Protein AF-A0A2G6H3C9-F1 (afdb_monomer_lite)

Radius of gyration: 32.71 Å; chains: 1; bounding box: 66×45×114 Å

Secondary structure (DSSP, 8-state):
--PPPSSPPP----TTSTT--EEEEEEETTEEEEEE-SSS-----SSSS----GGG--TT-HHHHHHHHHHHHHHHH-HHHHHHHHHHHHHHHHHHT---TT--PPP-S-HHHHHHHHHHHHHHHHS-TTT-TTTT-----PPPHHHHHHHHHHHHHHHHHHT------------

pLDDT: mean 79.33, std 14.79, range [40.34, 95.38]

Sequence (175 aa):
MIENPANELPEVTLQGLFDKTVLAYKRSEHSTAYLPNNHEASILLKEEIFPLSESAIQEKHWQSALAMQGLWISQTLHPEISDKEWLNLLKYSFISKVMTPATSYLVVENEAQKAMLQKKQQQVLSGNKSLDLGEDTQRMSEPELILLATLAGVILWWRKIRYRPFKRGNLLKRQ

Foldseek 3Di:
DPDDDPDDDPDPPPPPPVVWDWDWDDLDPPDIDTHTPPPDDDDDDSDLQQDDDPVVAAAQDVVLVNSLVNNVNSCVSPVVCVQVCVLVSVVSCVRHVNDDPSDDDDDDDDPVVVVVVVVVVVVVSPDRPVPPPPPPPVVPPPPPPVNVVVVVVVVVVVVVVVPDPPPDDDDDDDD

Structure (mmCIF, N/CA/C/O backbone):
data_AF-A0A2G6H3C9-F1
#
_entry.id   AF-A0A2G6H3C9-F1
#
loop_
_atom_site.group_PDB
_atom_site.id
_atom_site.type_symbol
_atom_site.label_atom_id
_atom_site.label_alt_id
_atom_site.label_comp_id
_atom_site.label_asym_id
_atom_site.label_entity_id
_atom_site.label_seq_id
_atom_site.pdbx_PDB_ins_code
_atom_site.Cartn_x
_atom_site.Cartn_y
_atom_site.Cartn_z
_atom_site.occupancy
_atom_site.B_iso_or_equiv
_atom_site.auth_seq_id
_atom_site.auth_comp_id
_atom_site.auth_asym_id
_atom_site.auth_atom_id
_atom_site.pdbx_PDB_model_num
ATOM 1 N N . MET A 1 1 ? 16.608 -22.628 27.768 1.00 46.28 1 MET A N 1
ATOM 2 C CA . MET A 1 1 ? 17.527 -22.605 26.614 1.00 46.28 1 MET A CA 1
ATOM 3 C C . MET A 1 1 ? 16.800 -23.280 25.476 1.00 46.28 1 MET A C 1
ATOM 5 O O . MET A 1 1 ? 16.366 -24.405 25.661 1.00 46.28 1 MET A O 1
ATOM 9 N N . ILE A 1 2 ? 16.562 -22.568 24.379 1.00 59.25 2 ILE A N 1
ATOM 10 C CA . ILE A 1 2 ? 16.084 -23.188 23.142 1.00 59.25 2 ILE A CA 1
ATOM 11 C C . ILE A 1 2 ? 17.348 -23.747 22.495 1.00 59.25 2 ILE A C 1
ATOM 13 O O . ILE A 1 2 ? 18.243 -22.978 22.149 1.00 59.25 2 ILE A O 1
ATOM 17 N N . GLU A 1 3 ? 17.485 -25.068 22.478 1.00 69.62 3 GLU A N 1
ATOM 18 C CA . GLU A 1 3 ? 18.616 -25.721 21.827 1.00 69.62 3 GLU A CA 1
ATOM 19 C C . GLU A 1 3 ? 18.479 -25.564 20.312 1.00 69.62 3 GLU A C 1
ATOM 21 O O . GLU A 1 3 ? 17.384 -25.669 19.756 1.00 69.62 3 GLU A O 1
ATOM 26 N N . ASN A 1 4 ? 19.596 -25.249 19.659 1.00 71.50 4 ASN A N 1
ATOM 27 C CA . ASN A 1 4 ? 19.654 -25.116 18.211 1.00 71.50 4 ASN A CA 1
ATOM 28 C C . ASN A 1 4 ? 19.308 -26.484 17.588 1.00 71.50 4 ASN A C 1
ATOM 30 O O . ASN A 1 4 ? 19.864 -27.485 18.049 1.00 71.50 4 ASN A O 1
ATOM 34 N N . PRO A 1 5 ? 18.402 -26.575 16.596 1.00 79.06 5 PRO A N 1
ATOM 35 C CA . PRO A 1 5 ? 18.070 -27.849 15.968 1.00 79.06 5 PRO A CA 1
ATOM 36 C C . PRO A 1 5 ? 19.333 -28.561 15.462 1.00 79.06 5 PRO A C 1
ATOM 38 O O . PRO A 1 5 ? 20.127 -27.989 14.723 1.00 79.06 5 PRO A O 1
ATOM 41 N N . ALA A 1 6 ? 19.504 -29.819 15.877 1.00 78.38 6 ALA A N 1
ATOM 42 C CA . ALA A 1 6 ? 20.671 -30.647 15.552 1.00 78.38 6 ALA A CA 1
ATOM 43 C C . ALA A 1 6 ? 20.709 -31.115 14.087 1.00 78.38 6 ALA A C 1
ATOM 45 O O . ALA A 1 6 ? 21.731 -31.614 13.626 1.00 78.38 6 ALA A O 1
ATOM 46 N N . ASN A 1 7 ? 19.595 -30.964 13.369 1.00 80.94 7 ASN A N 1
ATOM 47 C CA . ASN A 1 7 ? 19.493 -31.321 11.965 1.00 80.94 7 ASN A CA 1
ATOM 48 C C . ASN A 1 7 ? 19.646 -30.062 11.120 1.00 80.94 7 ASN A C 1
ATOM 50 O O . ASN A 1 7 ? 18.862 -29.119 11.256 1.00 80.94 7 ASN A O 1
ATOM 54 N N . GLU A 1 8 ? 20.629 -30.078 10.227 1.00 76.44 8 GLU A N 1
ATOM 55 C CA . GLU A 1 8 ? 20.724 -29.091 9.161 1.00 76.44 8 GLU A CA 1
ATOM 56 C C . GLU A 1 8 ? 19.460 -29.171 8.298 1.00 76.44 8 GLU A C 1
ATOM 58 O O . GLU A 1 8 ? 18.959 -30.255 7.978 1.00 76.44 8 GLU A O 1
ATOM 63 N N . LEU A 1 9 ? 18.903 -28.007 7.962 1.00 77.50 9 LEU A N 1
ATOM 64 C CA . LEU A 1 9 ? 17.824 -27.941 6.986 1.00 77.50 9 LEU A CA 1
ATOM 65 C C . LEU A 1 9 ? 18.353 -28.476 5.648 1.00 77.50 9 LEU A C 1
ATOM 67 O O . LEU A 1 9 ? 19.517 -28.231 5.324 1.00 77.50 9 LEU A O 1
ATOM 71 N N . PRO A 1 10 ? 17.528 -29.191 4.865 1.00 76.19 10 PRO A N 1
ATOM 72 C CA . PRO A 1 10 ? 17.954 -29.678 3.563 1.00 76.19 10 PRO A CA 1
ATOM 73 C C . PRO A 1 10 ? 18.452 -28.508 2.714 1.00 76.19 10 PRO A C 1
ATOM 75 O O . PRO A 1 10 ? 17.776 -27.481 2.598 1.00 76.19 10 PRO A O 1
ATOM 78 N N . GLU A 1 11 ? 19.638 -28.671 2.132 1.00 70.62 11 GLU A N 1
ATOM 79 C CA . GLU A 1 11 ? 20.217 -27.696 1.219 1.00 70.62 11 GLU A CA 1
ATOM 80 C C . GLU A 1 11 ? 19.257 -27.513 0.038 1.00 70.62 11 GLU A C 1
ATOM 82 O O . GLU A 1 11 ? 19.006 -28.436 -0.744 1.00 70.62 11 GLU A O 1
ATOM 87 N N . VAL A 1 12 ? 18.654 -26.325 -0.057 1.00 70.25 12 VAL A N 1
ATOM 88 C CA . VAL A 1 12 ? 17.762 -25.984 -1.164 1.00 70.25 12 VAL A CA 1
ATOM 89 C C . VAL A 1 12 ? 18.619 -25.935 -2.419 1.00 70.25 12 VAL A C 1
ATOM 91 O O . VAL A 1 12 ? 19.360 -24.983 -2.655 1.00 70.25 12 VAL A O 1
ATOM 94 N N . THR A 1 13 ? 18.534 -26.982 -3.228 1.00 64.69 13 THR A N 1
ATOM 95 C CA . THR A 1 13 ? 19.247 -27.068 -4.496 1.00 64.69 13 THR A CA 1
ATOM 96 C C . THR A 1 13 ? 18.629 -26.038 -5.440 1.00 64.69 13 THR A C 1
ATOM 98 O O . THR A 1 13 ? 17.542 -26.239 -5.974 1.00 64.69 13 THR A O 1
ATOM 101 N N . LEU A 1 14 ? 19.315 -24.910 -5.648 1.00 64.69 14 LEU A N 1
ATOM 102 C CA . LEU A 1 14 ? 18.909 -23.825 -6.556 1.00 64.69 14 LEU A CA 1
ATOM 103 C C . LEU A 1 14 ? 19.061 -24.217 -8.045 1.00 64.69 14 LEU A C 1
ATOM 105 O O . LEU A 1 14 ? 19.446 -23.400 -8.882 1.00 64.69 14 LEU A O 1
ATOM 109 N N . GLN A 1 15 ? 18.807 -25.479 -8.394 1.00 61.00 15 GLN A N 1
ATOM 110 C CA . GLN A 1 15 ? 18.866 -25.958 -9.772 1.00 61.00 15 GLN A CA 1
ATOM 111 C C . GLN A 1 15 ? 17.669 -25.386 -10.553 1.00 61.00 15 GLN A C 1
ATOM 113 O O . GLN A 1 15 ? 16.519 -25.581 -10.166 1.00 61.00 15 GLN A O 1
ATOM 118 N N . GLY A 1 16 ? 17.937 -24.643 -11.635 1.00 61.75 16 GLY A N 1
ATOM 119 C CA . GLY A 1 16 ? 16.912 -24.114 -12.552 1.00 61.75 16 GLY A CA 1
ATOM 120 C C . GLY A 1 16 ? 16.439 -22.671 -12.311 1.00 61.75 16 GLY A C 1
ATOM 121 O O . GLY A 1 16 ? 15.520 -22.209 -12.986 1.00 61.75 16 GLY A O 1
ATOM 122 N N . LEU A 1 17 ? 17.047 -21.913 -11.388 1.00 60.78 17 LEU A N 1
ATOM 123 C CA . LEU A 1 17 ? 16.725 -20.481 -11.226 1.00 60.78 17 LEU A CA 1
ATOM 124 C C . LEU A 1 17 ? 17.231 -19.614 -12.390 1.00 60.78 17 LEU A C 1
ATOM 126 O O . LEU A 1 17 ? 16.606 -18.604 -12.711 1.00 60.78 17 LEU A O 1
ATOM 130 N N . PHE A 1 18 ? 18.322 -20.028 -13.038 1.00 67.12 18 PHE A N 1
ATOM 131 C CA . PHE A 1 18 ? 18.979 -19.280 -14.115 1.00 67.12 18 PHE A CA 1
ATOM 132 C C . PHE A 1 18 ? 18.454 -19.604 -15.524 1.00 67.12 18 PHE A C 1
ATOM 134 O O . PHE A 1 18 ? 18.780 -18.883 -16.461 1.00 67.12 18 PHE A O 1
ATOM 141 N N . ASP A 1 19 ? 17.598 -20.621 -15.674 1.00 70.38 19 ASP A N 1
ATOM 142 C CA . ASP A 1 19 ? 16.993 -20.992 -16.967 1.00 70.38 19 ASP A CA 1
ATOM 143 C C . ASP A 1 19 ? 15.748 -20.151 -17.309 1.00 70.38 19 ASP A C 1
ATOM 145 O O . ASP A 1 19 ? 15.120 -20.319 -18.357 1.00 70.38 19 ASP A O 1
ATOM 149 N N . LYS A 1 20 ? 15.355 -19.227 -16.423 1.00 77.19 20 LYS A N 1
ATOM 150 C CA . LYS A 1 20 ? 14.180 -18.376 -16.620 1.00 77.19 20 LYS A CA 1
ATOM 151 C C . LYS A 1 20 ? 14.518 -17.198 -17.528 1.00 77.19 20 LYS A C 1
ATOM 153 O O . LYS A 1 20 ? 15.284 -16.310 -17.163 1.00 77.19 20 LYS A O 1
ATOM 158 N N . THR A 1 21 ? 13.891 -17.158 -18.701 1.00 87.38 21 THR A N 1
ATOM 159 C CA . THR A 1 21 ? 14.008 -16.014 -19.616 1.00 87.38 21 THR A CA 1
ATOM 160 C C . THR A 1 21 ? 13.318 -14.769 -19.049 1.00 87.38 21 THR A C 1
ATOM 162 O O . THR A 1 21 ? 12.285 -14.864 -18.381 1.00 87.38 21 THR A O 1
ATOM 165 N N . VAL A 1 22 ? 13.874 -13.595 -19.344 1.00 90.88 22 VAL A N 1
ATOM 166 C CA . VAL A 1 22 ? 13.328 -12.290 -18.948 1.00 90.88 22 VAL A CA 1
ATOM 167 C C . VAL A 1 22 ? 13.130 -11.401 -20.170 1.00 90.88 22 VAL A C 1
ATOM 169 O O . VAL A 1 22 ? 13.844 -11.520 -21.164 1.00 90.88 22 VAL A O 1
ATOM 172 N N . LEU A 1 23 ? 12.163 -10.495 -20.086 1.00 90.94 23 LEU A N 1
ATOM 173 C CA . LEU A 1 23 ? 11.892 -9.470 -21.086 1.00 90.94 23 LEU A CA 1
ATOM 174 C C . LEU A 1 23 ? 12.487 -8.139 -20.623 1.00 90.94 23 LEU A C 1
ATOM 176 O O . LEU A 1 23 ? 12.227 -7.700 -19.503 1.00 90.94 23 LEU A O 1
ATOM 180 N N . ALA A 1 24 ? 13.266 -7.490 -21.486 1.00 91.25 24 ALA A N 1
ATOM 181 C CA . ALA A 1 24 ? 13.864 -6.188 -21.211 1.00 91.25 24 ALA A CA 1
ATOM 182 C C . ALA A 1 24 ? 12.952 -5.051 -21.701 1.00 91.25 24 ALA A C 1
ATOM 184 O O . ALA A 1 24 ? 12.567 -5.013 -22.869 1.00 91.25 24 ALA A O 1
ATOM 185 N N . TYR A 1 25 ? 12.652 -4.099 -20.820 1.00 89.19 25 TYR A N 1
ATOM 186 C CA . TYR A 1 25 ? 11.840 -2.915 -21.095 1.00 89.19 25 TYR A CA 1
ATOM 187 C C . TYR A 1 25 ? 12.650 -1.646 -20.826 1.00 89.19 25 TYR A C 1
ATOM 189 O O . TYR A 1 25 ? 13.153 -1.442 -19.721 1.00 89.19 25 TYR A O 1
ATOM 197 N N . LYS A 1 26 ? 12.764 -0.761 -21.823 1.00 87.62 26 LYS A N 1
ATOM 198 C CA . LYS A 1 26 ? 13.420 0.545 -21.659 1.00 87.62 26 LYS A CA 1
ATOM 199 C C . LYS A 1 26 ? 12.498 1.468 -20.852 1.00 87.62 26 LYS A C 1
ATOM 201 O O . LYS A 1 26 ? 11.416 1.813 -21.318 1.00 87.62 26 LYS A O 1
ATOM 206 N N . ARG A 1 27 ? 12.916 1.847 -19.641 1.00 79.25 27 ARG A N 1
ATOM 207 C CA . ARG A 1 27 ? 12.175 2.752 -18.743 1.00 79.25 27 ARG A CA 1
ATOM 208 C C . ARG A 1 27 ? 12.521 4.217 -19.023 1.00 79.25 27 ARG A C 1
ATOM 210 O O . ARG A 1 27 ? 11.632 5.058 -19.051 1.00 79.25 27 ARG A O 1
ATOM 217 N N . SER A 1 28 ? 13.795 4.516 -19.277 1.00 76.12 28 SER A N 1
ATOM 218 C CA . SER A 1 28 ? 14.284 5.841 -19.692 1.00 76.12 28 SER A CA 1
ATOM 219 C C . SER A 1 28 ? 15.513 5.704 -20.596 1.00 76.12 28 SER A C 1
ATOM 221 O O . SER A 1 28 ? 15.948 4.586 -20.873 1.00 76.12 28 SER A O 1
ATOM 223 N N . GLU A 1 29 ? 16.104 6.813 -21.054 1.00 71.19 29 GLU A N 1
ATOM 224 C CA . GLU A 1 29 ? 17.312 6.787 -21.901 1.00 71.19 29 GLU A CA 1
ATOM 225 C C . GLU A 1 29 ? 18.471 5.959 -21.317 1.00 71.19 29 GLU A C 1
ATOM 227 O O . GLU A 1 29 ? 19.251 5.387 -22.077 1.00 71.19 29 GLU A O 1
ATOM 232 N N . HIS A 1 30 ? 18.535 5.809 -19.989 1.00 74.75 30 HIS A N 1
ATOM 233 C CA . HIS A 1 30 ? 19.619 5.101 -19.297 1.00 74.75 30 HIS A CA 1
ATOM 234 C C . HIS A 1 30 ? 19.159 3.994 -18.337 1.00 74.75 30 HIS A C 1
ATOM 236 O O . HIS A 1 30 ? 19.986 3.460 -17.604 1.00 74.75 30 HIS A O 1
ATOM 242 N N . SER A 1 31 ? 17.868 3.638 -18.305 1.00 83.31 31 SER A N 1
ATOM 243 C CA . SER A 1 31 ? 17.382 2.572 -17.416 1.00 83.31 31 SER A CA 1
ATOM 244 C C . SER A 1 31 ? 16.580 1.513 -18.166 1.00 83.31 31 SER A C 1
ATOM 246 O O . SER A 1 31 ? 15.634 1.821 -18.893 1.00 83.31 31 SER A O 1
ATOM 248 N N . THR A 1 32 ? 16.963 0.253 -17.957 1.00 88.94 32 THR A N 1
ATOM 249 C CA . THR A 1 32 ? 16.287 -0.938 -18.479 1.00 88.94 32 THR A CA 1
ATOM 250 C C . THR A 1 32 ? 15.768 -1.745 -17.299 1.00 88.94 32 THR A C 1
ATOM 252 O O . THR A 1 32 ? 16.529 -2.075 -16.391 1.00 88.94 32 THR A O 1
ATOM 255 N N . ALA A 1 33 ? 14.479 -2.058 -17.310 1.00 89.00 33 ALA A N 1
ATOM 256 C CA . ALA A 1 33 ? 13.850 -2.957 -16.356 1.00 89.00 33 ALA A CA 1
ATOM 257 C C . ALA A 1 33 ? 13.699 -4.350 -16.972 1.00 89.00 33 ALA A C 1
ATOM 259 O O . ALA A 1 33 ? 13.477 -4.479 -18.175 1.00 89.00 33 ALA A O 1
ATOM 260 N N . TYR A 1 34 ? 13.786 -5.387 -16.145 1.00 90.19 34 TYR A N 1
ATOM 261 C CA . TYR A 1 34 ? 13.619 -6.773 -16.572 1.00 90.19 34 TYR A CA 1
ATOM 262 C C . TYR A 1 34 ? 12.371 -7.354 -15.921 1.00 90.19 34 TYR A C 1
ATOM 264 O O . TYR A 1 34 ? 12.221 -7.281 -14.703 1.00 90.19 34 TYR A O 1
ATOM 272 N N . LEU A 1 35 ? 11.482 -7.920 -16.732 1.00 90.50 35 LEU A N 1
ATOM 273 C CA . LEU A 1 35 ? 10.265 -8.580 -16.271 1.00 90.50 35 LEU A CA 1
ATOM 274 C C . LEU A 1 35 ? 10.344 -10.086 -16.550 1.00 90.50 35 LEU A C 1
ATOM 276 O O . LEU A 1 35 ? 10.912 -10.480 -17.573 1.00 90.50 35 LEU A O 1
ATOM 280 N N . PRO A 1 36 ? 9.780 -10.940 -15.682 1.00 90.50 36 PRO A N 1
ATOM 281 C CA . PRO A 1 36 ? 9.690 -12.371 -15.948 1.00 90.50 36 PRO A CA 1
ATOM 282 C C . PRO A 1 36 ? 8.950 -12.650 -17.262 1.00 90.50 36 PRO A C 1
ATOM 284 O O . PRO A 1 36 ? 7.883 -12.093 -17.512 1.00 90.50 36 PRO A O 1
ATOM 287 N N . ASN A 1 37 ? 9.494 -13.534 -18.100 1.00 91.00 37 ASN A N 1
ATOM 288 C CA . ASN A 1 37 ? 8.799 -14.018 -19.292 1.00 91.00 37 ASN A CA 1
ATOM 289 C C . ASN A 1 37 ? 7.974 -15.271 -18.951 1.00 91.00 37 ASN A C 1
ATOM 291 O O . ASN A 1 37 ? 8.310 -16.380 -19.360 1.00 91.00 37 ASN A O 1
ATOM 295 N N . ASN A 1 38 ? 6.944 -15.111 -18.121 1.00 90.44 38 ASN A N 1
ATOM 296 C CA . ASN A 1 38 ? 6.132 -16.217 -17.598 1.00 90.44 38 ASN A CA 1
ATOM 297 C C . ASN A 1 38 ? 4.651 -16.149 -18.016 1.00 90.44 38 ASN A C 1
ATOM 299 O O . ASN A 1 38 ? 3.835 -16.872 -17.457 1.00 90.44 38 ASN A O 1
ATOM 303 N N . HIS A 1 39 ? 4.302 -15.298 -18.989 1.00 87.19 39 HIS A N 1
ATOM 304 C CA . HIS A 1 39 ? 2.922 -15.027 -19.427 1.00 87.19 39 HIS A CA 1
ATOM 305 C C . HIS A 1 39 ? 1.984 -14.463 -18.343 1.00 87.19 39 HIS A C 1
ATOM 307 O O . HIS A 1 39 ? 0.774 -14.391 -18.560 1.00 87.19 39 HIS A O 1
ATOM 313 N N . GLU A 1 40 ? 2.518 -14.011 -17.207 1.00 91.25 40 GLU A N 1
ATOM 314 C CA . GLU A 1 40 ? 1.744 -13.352 -16.156 1.00 91.25 40 GLU A CA 1
ATOM 315 C C . GLU A 1 40 ? 1.846 -11.826 -16.266 1.00 91.25 40 GLU A C 1
ATOM 317 O O . GLU A 1 40 ? 2.823 -11.264 -16.770 1.00 91.25 40 GLU A O 1
ATOM 322 N N . ALA A 1 41 ? 0.818 -11.130 -15.778 1.00 89.00 41 ALA A N 1
ATOM 323 C CA . ALA A 1 41 ? 0.828 -9.675 -15.733 1.00 89.00 41 ALA A CA 1
ATOM 324 C C . ALA A 1 41 ? 1.869 -9.177 -14.719 1.00 89.00 41 ALA A C 1
ATOM 326 O O . ALA A 1 41 ? 1.898 -9.611 -13.571 1.00 89.00 41 ALA A O 1
ATOM 327 N N . SER A 1 42 ? 2.691 -8.219 -15.141 1.00 89.62 42 SER A N 1
ATOM 328 C CA . SER A 1 42 ? 3.684 -7.553 -14.297 1.00 89.62 42 SER A CA 1
ATOM 329 C C . SER A 1 42 ? 3.461 -6.045 -14.320 1.00 89.62 42 SER A C 1
ATOM 331 O O . SER A 1 42 ? 3.081 -5.481 -15.347 1.00 89.62 42 SER A O 1
ATOM 333 N N . ILE A 1 43 ? 3.707 -5.384 -13.190 1.00 89.19 43 ILE A N 1
ATOM 334 C CA . ILE A 1 43 ? 3.557 -3.933 -13.049 1.00 89.19 43 ILE A CA 1
ATOM 335 C C . ILE A 1 43 ? 4.946 -3.314 -12.937 1.00 89.19 43 ILE A C 1
ATOM 337 O O . ILE A 1 43 ? 5.746 -3.722 -12.098 1.00 89.19 43 ILE A O 1
ATOM 341 N N . LEU A 1 44 ? 5.210 -2.310 -13.771 1.00 89.38 44 LEU A N 1
ATOM 342 C CA . LEU A 1 44 ? 6.445 -1.536 -13.749 1.00 89.38 44 LEU A CA 1
ATOM 343 C C . LEU A 1 44 ? 6.127 -0.065 -13.489 1.00 89.38 44 LEU A C 1
ATOM 345 O O . LEU A 1 44 ? 5.275 0.524 -14.158 1.00 89.38 44 LEU A O 1
ATOM 349 N N . LEU A 1 45 ? 6.841 0.537 -12.541 1.00 89.50 45 LEU A N 1
ATOM 350 C CA . LEU A 1 45 ? 6.765 1.972 -12.307 1.00 89.50 45 LEU A CA 1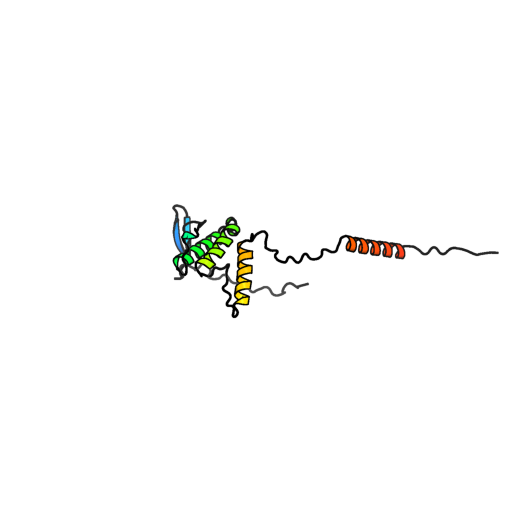
ATOM 351 C C . LEU A 1 45 ? 7.547 2.739 -13.375 1.00 89.50 45 LEU A C 1
ATOM 353 O O . LEU A 1 45 ? 8.681 2.389 -13.710 1.00 89.50 45 LEU A O 1
ATOM 357 N N . LYS A 1 46 ? 6.943 3.815 -13.886 1.00 86.94 46 LYS A N 1
ATOM 358 C CA . LYS A 1 46 ? 7.615 4.743 -14.809 1.00 86.94 46 LYS A CA 1
ATOM 359 C C . LYS A 1 46 ? 8.687 5.567 -14.097 1.00 86.94 46 LYS A C 1
ATOM 361 O O . LYS A 1 46 ? 9.750 5.804 -14.660 1.00 86.94 46 LYS A O 1
ATOM 366 N N . GLU A 1 47 ? 8.406 5.951 -12.858 1.00 87.44 47 GLU A N 1
ATOM 367 C CA . GLU A 1 47 ? 9.269 6.740 -11.981 1.00 87.44 47 GLU A CA 1
ATOM 368 C C . GLU A 1 47 ? 9.472 5.982 -10.669 1.00 87.44 47 GLU A C 1
ATOM 370 O O . GLU A 1 47 ? 8.590 5.249 -10.232 1.00 87.44 47 GLU A O 1
ATOM 375 N N . GLU A 1 48 ? 10.638 6.129 -10.048 1.00 86.75 48 GLU A N 1
ATOM 376 C CA . GLU A 1 48 ? 10.966 5.417 -8.805 1.00 86.75 48 GLU A CA 1
ATOM 377 C C . GLU A 1 48 ? 10.126 5.915 -7.621 1.00 86.75 48 GLU A C 1
ATOM 379 O O . GLU A 1 48 ? 9.567 5.127 -6.852 1.00 86.75 48 GLU A O 1
ATOM 384 N N . ILE A 1 49 ? 9.956 7.235 -7.547 1.00 89.25 49 ILE A N 1
ATOM 385 C CA . ILE A 1 49 ? 9.050 7.902 -6.618 1.00 89.25 49 ILE A CA 1
ATOM 386 C C . ILE A 1 49 ? 7.752 8.190 -7.369 1.00 89.25 49 ILE A C 1
ATOM 388 O O . ILE A 1 49 ? 7.751 8.973 -8.313 1.00 89.25 49 ILE A O 1
ATOM 392 N N . PHE A 1 50 ? 6.653 7.559 -6.956 1.00 90.94 50 PHE A N 1
ATOM 393 C CA . PHE A 1 50 ? 5.342 7.728 -7.582 1.00 90.94 50 PHE A CA 1
ATOM 394 C C . PHE A 1 50 ? 4.427 8.592 -6.700 1.00 90.94 50 PHE A C 1
ATOM 396 O O . PHE A 1 50 ? 3.792 8.066 -5.780 1.00 90.94 50 PHE A O 1
ATOM 403 N N . PRO A 1 51 ? 4.343 9.914 -6.942 1.00 88.00 51 PRO A N 1
ATOM 404 C CA . PRO A 1 51 ? 3.439 10.776 -6.196 1.00 88.00 51 PRO A CA 1
ATOM 405 C C . PRO A 1 51 ? 1.991 10.540 -6.635 1.00 88.00 51 PRO A C 1
ATOM 407 O O . PRO A 1 51 ? 1.678 10.529 -7.826 1.00 88.00 51 PRO A O 1
ATOM 410 N N . LEU A 1 52 ? 1.085 10.404 -5.667 1.00 91.25 52 LEU A N 1
ATOM 411 C CA . LEU A 1 52 ? -0.337 10.194 -5.926 1.00 91.25 52 LEU A CA 1
ATOM 412 C C . LEU A 1 52 ? -1.178 11.201 -5.146 1.00 91.25 52 LEU A C 1
ATOM 414 O O . LEU A 1 52 ? -1.134 11.237 -3.916 1.00 91.25 52 LEU A O 1
ATOM 418 N N . SER A 1 53 ? -1.958 12.011 -5.864 1.00 91.69 53 SER A N 1
ATOM 419 C CA . SER A 1 53 ? -2.888 12.964 -5.260 1.00 91.69 53 SER A CA 1
ATOM 420 C C . SER A 1 53 ? -4.220 12.306 -4.911 1.00 91.69 53 SER A C 1
ATOM 422 O O . SER A 1 53 ? -4.721 11.450 -5.639 1.00 91.69 53 SER A O 1
ATOM 424 N N . GLU A 1 54 ? -4.846 12.773 -3.833 1.00 91.06 54 GLU A N 1
ATOM 425 C CA . GLU A 1 54 ? -6.165 12.298 -3.396 1.00 91.06 54 GLU A CA 1
ATOM 426 C C . GLU A 1 54 ? -7.240 12.479 -4.478 1.00 91.06 54 GLU A C 1
ATOM 428 O O . GLU A 1 54 ? -8.081 11.608 -4.674 1.00 91.06 54 GLU A O 1
ATOM 433 N N . SER A 1 55 ? -7.158 13.562 -5.260 1.00 91.38 55 SER A N 1
ATOM 434 C CA . SER A 1 55 ? -8.074 13.853 -6.372 1.00 91.38 55 SER A CA 1
ATOM 435 C C . SER A 1 55 ? -8.062 12.811 -7.497 1.00 91.38 55 SER A C 1
ATOM 437 O O . SER A 1 55 ? -9.009 12.752 -8.279 1.00 91.38 55 SER A O 1
ATOM 439 N N . ALA A 1 56 ? -7.004 12.001 -7.600 1.00 92.00 56 ALA A N 1
ATOM 440 C CA . ALA A 1 56 ? -6.899 10.927 -8.586 1.00 92.00 56 ALA A CA 1
ATOM 441 C C . ALA A 1 56 ? -7.581 9.626 -8.119 1.00 92.00 56 ALA A C 1
ATOM 443 O O . ALA A 1 56 ? -7.709 8.673 -8.895 1.00 92.00 56 ALA A O 1
ATOM 444 N N . ILE A 1 57 ? -8.014 9.565 -6.857 1.00 95.38 57 ILE A N 1
ATOM 445 C CA . ILE A 1 57 ? -8.665 8.398 -6.273 1.00 95.38 57 ILE A CA 1
ATOM 446 C C . ILE A 1 57 ? -10.175 8.518 -6.438 1.00 95.38 57 ILE A C 1
ATOM 448 O O . ILE A 1 57 ? -10.804 9.475 -5.996 1.00 95.38 57 ILE A O 1
ATOM 452 N N . GLN A 1 58 ? -10.761 7.504 -7.060 1.00 94.88 58 GLN A N 1
ATOM 453 C CA . GLN A 1 58 ? -12.193 7.374 -7.263 1.00 94.88 58 GLN A CA 1
ATOM 454 C C . GLN A 1 58 ? -12.689 6.107 -6.572 1.00 94.88 58 GLN A C 1
ATOM 456 O O . GLN A 1 58 ? -11.997 5.085 -6.514 1.00 94.88 58 GLN A O 1
ATOM 461 N N . GLU A 1 59 ? -13.906 6.175 -6.039 1.00 94.56 59 GLU A N 1
ATOM 462 C CA . GLU A 1 59 ? -14.548 5.028 -5.407 1.00 94.56 59 GLU A CA 1
ATOM 463 C C . GLU A 1 59 ? -14.767 3.899 -6.434 1.00 94.56 59 GLU A C 1
ATOM 465 O O . GLU A 1 59 ? -15.317 4.134 -7.509 1.00 94.56 59 GLU A O 1
ATOM 470 N N . LYS A 1 60 ? -14.377 2.661 -6.085 1.00 92.06 60 LYS A N 1
ATOM 471 C CA . LYS A 1 60 ? -14.599 1.433 -6.877 1.00 92.06 60 LYS A CA 1
ATOM 472 C C . LYS A 1 60 ? -14.071 1.506 -8.316 1.00 92.06 60 LYS A C 1
ATOM 474 O O . LYS A 1 60 ? -14.641 0.902 -9.224 1.00 92.06 60 LYS A O 1
ATOM 479 N N . HIS A 1 61 ? -12.972 2.224 -8.523 1.00 94.19 61 HIS A N 1
ATOM 480 C CA . HIS A 1 61 ? -12.391 2.432 -9.844 1.00 94.19 61 HIS A CA 1
ATOM 481 C C . HIS A 1 61 ? -11.058 1.688 -9.998 1.00 94.19 61 HIS A C 1
ATOM 483 O O . HIS A 1 61 ? -10.172 1.785 -9.144 1.00 94.19 61 HIS A O 1
ATOM 489 N N . TRP A 1 62 ? -10.889 0.940 -11.094 1.00 92.44 62 TRP A N 1
ATOM 490 C CA . TRP A 1 62 ? -9.731 0.050 -11.259 1.00 92.44 62 TRP A CA 1
ATOM 491 C C . TRP A 1 62 ? -8.411 0.826 -11.364 1.00 92.44 62 TRP A C 1
ATOM 493 O O . TRP A 1 62 ? -7.402 0.413 -10.799 1.00 92.44 62 TRP A O 1
ATOM 503 N N . GLN A 1 63 ? -8.418 1.988 -12.023 1.00 94.25 63 GLN A N 1
ATOM 504 C CA . GLN A 1 63 ? -7.237 2.841 -12.147 1.00 94.25 63 GLN A CA 1
ATOM 505 C C . GLN A 1 63 ? -6.780 3.353 -10.779 1.00 94.25 63 GLN A C 1
ATOM 507 O O . GLN A 1 63 ? -5.584 3.522 -10.569 1.00 94.25 63 GLN A O 1
ATOM 512 N N . SER A 1 64 ? -7.706 3.561 -9.838 1.00 94.75 64 SER A N 1
ATOM 513 C CA . SER A 1 64 ? -7.356 3.946 -8.470 1.00 94.75 64 SER A CA 1
ATOM 514 C C . SER A 1 64 ? -6.670 2.796 -7.736 1.00 94.75 64 SER A C 1
ATOM 516 O O . SER A 1 64 ? -5.659 3.028 -7.081 1.00 94.75 64 SER A O 1
ATOM 518 N N . ALA A 1 65 ? -7.130 1.554 -7.928 1.00 93.62 65 ALA A N 1
ATOM 519 C CA . ALA A 1 65 ? -6.439 0.371 -7.414 1.00 93.62 65 ALA A CA 1
ATOM 520 C C . ALA A 1 65 ? -5.025 0.230 -8.004 1.00 93.62 65 ALA A C 1
ATOM 522 O O . ALA A 1 65 ? -4.069 0.013 -7.261 1.00 93.62 65 ALA A O 1
ATOM 523 N N . LEU A 1 66 ? -4.868 0.416 -9.321 1.00 93.62 66 LEU A N 1
ATOM 524 C CA . LEU A 1 66 ? -3.558 0.365 -9.976 1.00 93.62 66 LEU A CA 1
ATOM 525 C C . LEU A 1 66 ? -2.625 1.477 -9.471 1.00 93.62 66 LEU A C 1
ATOM 527 O O . LEU A 1 66 ? -1.456 1.218 -9.193 1.00 93.62 66 LEU A O 1
ATOM 531 N N . ALA A 1 67 ? -3.130 2.703 -9.329 1.00 94.38 67 ALA A N 1
ATOM 532 C CA . ALA A 1 67 ? -2.349 3.824 -8.817 1.00 94.38 67 ALA A CA 1
ATOM 533 C C . ALA A 1 67 ? -1.911 3.590 -7.363 1.00 94.38 67 ALA A C 1
ATOM 535 O O . ALA A 1 67 ? -0.754 3.822 -7.023 1.00 94.38 67 ALA A O 1
ATOM 536 N N . MET A 1 68 ? -2.800 3.062 -6.516 1.00 94.25 68 MET A N 1
ATOM 537 C CA . MET A 1 68 ? -2.470 2.688 -5.139 1.00 94.25 68 MET A CA 1
ATOM 538 C C . MET A 1 68 ? -1.446 1.549 -5.072 1.00 94.25 68 MET A C 1
ATOM 540 O O . MET A 1 68 ? -0.548 1.592 -4.233 1.00 94.25 68 MET A O 1
ATOM 544 N N . GLN A 1 69 ? -1.526 0.566 -5.974 1.00 93.56 69 GLN A N 1
ATOM 545 C CA . GLN A 1 69 ? -0.502 -0.471 -6.101 1.00 93.56 69 GLN A CA 1
ATOM 546 C C . GLN A 1 69 ? 0.848 0.139 -6.490 1.00 93.56 69 GLN A C 1
ATOM 548 O O . GLN A 1 69 ? 1.873 -0.223 -5.919 1.00 93.56 69 GLN A O 1
ATOM 553 N N . GLY A 1 70 ? 0.856 1.098 -7.419 1.00 93.31 70 GLY A N 1
ATOM 554 C CA . GLY A 1 70 ? 2.069 1.818 -7.796 1.00 93.31 70 GLY A CA 1
ATOM 555 C C . GLY A 1 70 ? 2.681 2.598 -6.628 1.00 93.31 70 GLY A C 1
ATOM 556 O O . GLY A 1 70 ? 3.886 2.520 -6.395 1.00 93.31 70 GLY A O 1
ATOM 557 N N . LEU A 1 71 ? 1.839 3.268 -5.838 1.00 93.12 71 LEU A N 1
ATOM 558 C CA . LEU A 1 71 ? 2.254 3.960 -4.619 1.00 93.12 71 LEU A CA 1
ATOM 559 C C . LEU A 1 71 ? 2.884 2.989 -3.602 1.00 93.12 71 LEU A C 1
ATOM 561 O O . LEU A 1 71 ? 3.933 3.292 -3.039 1.00 93.12 71 LEU A O 1
ATOM 565 N N . TRP A 1 72 ? 2.296 1.806 -3.402 1.00 93.62 72 TRP A N 1
ATOM 566 C CA . TRP A 1 72 ? 2.859 0.773 -2.522 1.00 93.62 72 TRP A CA 1
ATOM 567 C C . TRP A 1 72 ? 4.213 0.237 -3.018 1.00 93.62 72 TRP A C 1
ATOM 569 O O . TRP A 1 72 ? 5.146 0.103 -2.223 1.00 93.62 72 TRP A O 1
ATOM 579 N N . ILE A 1 73 ? 4.355 -0.027 -4.325 1.00 92.75 73 ILE A N 1
ATOM 580 C CA . ILE A 1 73 ? 5.640 -0.445 -4.913 1.00 92.75 73 ILE A CA 1
ATOM 581 C C . ILE A 1 73 ? 6.695 0.642 -4.669 1.00 92.75 73 ILE A C 1
ATOM 583 O O . ILE A 1 73 ? 7.800 0.332 -4.235 1.00 92.75 73 ILE A O 1
ATOM 587 N N . SER A 1 74 ? 6.345 1.914 -4.879 1.00 93.00 74 SER A N 1
ATOM 588 C CA . SER A 1 74 ? 7.262 3.038 -4.669 1.00 93.00 74 SER A CA 1
ATOM 589 C C . SER A 1 74 ? 7.742 3.126 -3.215 1.00 93.00 74 SER A C 1
ATOM 591 O O . SER A 1 74 ? 8.941 3.223 -2.981 1.00 93.00 74 SER A O 1
ATOM 593 N N . GLN A 1 75 ? 6.847 2.967 -2.232 1.00 92.00 75 GLN A N 1
ATOM 594 C CA . GLN A 1 75 ? 7.209 2.926 -0.804 1.00 92.00 75 GLN A CA 1
ATOM 595 C C . GLN A 1 75 ? 8.077 1.718 -0.426 1.00 92.00 75 GLN A C 1
ATOM 597 O O . GLN A 1 75 ? 8.849 1.784 0.527 1.00 92.00 75 GLN A O 1
ATOM 602 N N . THR A 1 76 ? 7.931 0.602 -1.143 1.00 91.00 76 THR A N 1
ATOM 603 C CA . THR A 1 76 ? 8.733 -0.608 -0.917 1.00 91.00 76 THR A CA 1
ATOM 604 C C . THR A 1 76 ? 10.154 -0.434 -1.458 1.00 91.00 76 THR A C 1
ATOM 606 O O . THR A 1 76 ? 11.105 -0.916 -0.847 1.00 91.00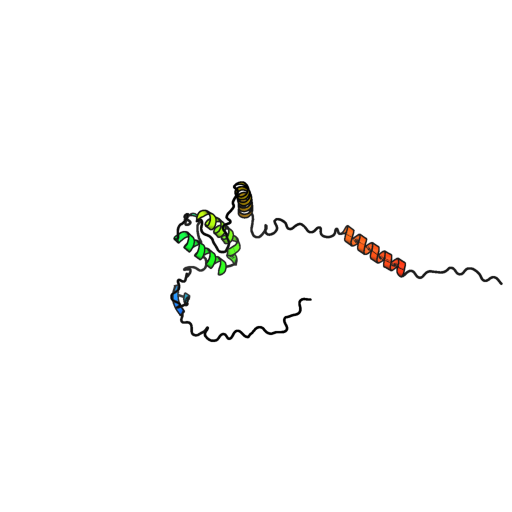 76 THR A O 1
ATOM 609 N N . LEU A 1 77 ? 10.304 0.273 -2.584 1.00 90.62 77 LEU A N 1
ATOM 610 C CA . LEU A 1 77 ? 11.604 0.614 -3.169 1.00 90.62 77 LEU A CA 1
ATOM 611 C C . LEU A 1 77 ? 12.296 1.770 -2.431 1.00 90.62 77 LEU A C 1
ATOM 613 O O . LEU A 1 77 ? 13.520 1.773 -2.345 1.00 90.62 77 LEU A O 1
ATOM 617 N N . HIS A 1 78 ? 11.515 2.698 -1.869 1.00 92.31 78 HIS A N 1
ATOM 618 C CA . HIS A 1 78 ? 11.980 3.883 -1.143 1.00 92.31 78 HIS A CA 1
ATOM 619 C C . HIS A 1 78 ? 11.386 3.952 0.273 1.00 92.31 78 HIS A C 1
ATOM 621 O O . HIS A 1 78 ? 10.441 4.712 0.526 1.00 92.31 78 HIS A O 1
ATOM 627 N N . PRO A 1 79 ? 11.909 3.167 1.233 1.00 89.75 79 PRO A N 1
ATOM 628 C CA . PRO A 1 79 ? 11.420 3.170 2.610 1.00 89.75 79 PRO A CA 1
ATOM 629 C C . PRO A 1 79 ? 11.492 4.545 3.289 1.00 89.75 79 PRO A C 1
ATOM 631 O O . PRO A 1 79 ? 10.689 4.831 4.173 1.00 89.75 79 PRO A O 1
ATOM 634 N N . GLU A 1 80 ? 12.400 5.423 2.855 1.00 90.88 80 GLU A N 1
ATOM 635 C CA . GLU A 1 80 ? 12.587 6.779 3.378 1.00 90.88 80 GLU A CA 1
ATOM 636 C C . GLU A 1 80 ? 11.352 7.685 3.234 1.00 90.88 80 GLU A C 1
ATOM 638 O O . GLU A 1 80 ? 11.184 8.618 4.017 1.00 90.88 80 GLU A O 1
ATOM 643 N N . ILE A 1 81 ? 10.462 7.405 2.272 1.00 88.38 81 ILE A N 1
ATOM 644 C CA . ILE A 1 81 ? 9.186 8.124 2.098 1.00 88.38 81 ILE A CA 1
ATOM 645 C C . ILE A 1 81 ? 7.985 7.359 2.672 1.00 88.38 81 ILE A C 1
ATOM 647 O O . ILE A 1 81 ? 6.878 7.901 2.737 1.00 88.38 81 ILE A O 1
ATOM 651 N N . SER A 1 82 ? 8.186 6.109 3.098 1.00 85.38 82 SER A N 1
ATOM 652 C CA . SER A 1 82 ? 7.115 5.180 3.472 1.00 85.38 82 SER A CA 1
ATOM 653 C C . SER A 1 82 ? 6.283 5.688 4.644 1.00 85.38 82 SER A C 1
ATOM 655 O O . SER A 1 82 ? 5.059 5.620 4.601 1.00 85.38 82 SER A O 1
ATOM 657 N N . ASP A 1 83 ? 6.899 6.283 5.666 1.00 81.75 83 ASP A N 1
ATOM 658 C CA . ASP A 1 83 ? 6.151 6.748 6.840 1.00 81.75 83 ASP A CA 1
ATOM 659 C C . ASP A 1 83 ? 5.144 7.851 6.512 1.00 81.75 83 ASP A C 1
ATOM 661 O O . ASP A 1 83 ? 4.024 7.844 7.028 1.00 81.75 83 ASP A O 1
ATOM 665 N N . LYS A 1 84 ? 5.509 8.761 5.604 1.00 82.44 84 LYS A N 1
ATOM 666 C CA . LYS A 1 84 ? 4.615 9.827 5.147 1.00 82.44 84 LYS A CA 1
ATOM 667 C C . LYS A 1 84 ? 3.510 9.273 4.248 1.00 82.44 84 LYS A C 1
ATOM 669 O O . LYS A 1 84 ? 2.340 9.607 4.422 1.00 82.44 84 LYS A O 1
ATOM 674 N N . GLU A 1 85 ? 3.875 8.427 3.289 1.00 87.00 85 GLU A N 1
ATOM 675 C CA . GLU A 1 85 ? 2.950 7.948 2.260 1.00 87.00 85 GLU A CA 1
ATOM 676 C C . GLU A 1 85 ? 2.067 6.778 2.725 1.00 87.00 85 GLU A C 1
ATOM 678 O O . GLU A 1 85 ? 1.012 6.523 2.139 1.00 87.00 85 GLU A O 1
ATOM 683 N N . TRP A 1 86 ? 2.425 6.095 3.813 1.00 86.69 86 TRP A N 1
ATOM 684 C CA . TRP A 1 86 ? 1.614 5.034 4.415 1.00 86.69 86 TRP A CA 1
ATOM 685 C C . TRP A 1 86 ? 0.236 5.546 4.844 1.00 86.69 86 TRP A C 1
ATOM 687 O O . TRP A 1 86 ? -0.783 4.913 4.569 1.00 86.69 86 TRP A O 1
ATOM 697 N N . LEU A 1 87 ? 0.184 6.732 5.458 1.00 87.38 87 LEU A N 1
ATOM 698 C CA . LEU A 1 87 ? -1.073 7.344 5.889 1.00 87.38 87 LEU A CA 1
ATOM 699 C C . LEU A 1 87 ? -1.953 7.730 4.689 1.00 87.38 87 LEU A C 1
ATOM 701 O O . LEU A 1 87 ? -3.176 7.585 4.745 1.00 87.38 87 LEU A O 1
ATOM 705 N N . ASN A 1 88 ? -1.343 8.151 3.579 1.00 89.75 88 ASN A N 1
ATOM 706 C CA . ASN A 1 88 ? -2.057 8.393 2.325 1.00 89.75 88 ASN A CA 1
ATOM 707 C C . ASN A 1 88 ? -2.616 7.084 1.754 1.00 89.75 88 ASN A C 1
ATOM 709 O O . ASN A 1 88 ? -3.792 7.027 1.406 1.00 89.75 88 ASN A O 1
ATOM 713 N N . LEU A 1 89 ? -1.824 6.007 1.746 1.00 90.75 89 LEU A N 1
ATOM 714 C CA . LEU A 1 89 ? -2.263 4.682 1.300 1.00 90.75 89 LEU A CA 1
ATOM 715 C C . LEU A 1 89 ? -3.465 4.172 2.116 1.00 90.75 89 LEU A C 1
ATOM 717 O O . LEU A 1 89 ? -4.418 3.636 1.543 1.00 90.75 89 LEU A O 1
ATOM 721 N N . LEU A 1 90 ? -3.457 4.389 3.438 1.00 89.25 90 LEU A N 1
ATOM 722 C CA . LEU A 1 90 ? -4.605 4.110 4.302 1.00 89.25 90 LEU A CA 1
ATOM 723 C C . LEU A 1 90 ? -5.827 4.930 3.887 1.00 89.25 90 LEU A C 1
ATOM 725 O O . LEU A 1 90 ? -6.872 4.353 3.597 1.00 89.25 90 LEU A O 1
ATOM 729 N N . LYS A 1 91 ? -5.712 6.261 3.812 1.00 89.56 91 LYS A N 1
ATOM 730 C CA . LYS A 1 91 ? -6.823 7.140 3.404 1.00 89.56 91 LYS A CA 1
ATOM 731 C C . LYS A 1 91 ? -7.406 6.727 2.054 1.00 89.56 91 LYS A C 1
ATOM 733 O O . LYS A 1 91 ? -8.622 6.600 1.917 1.00 89.56 91 LYS A O 1
ATOM 738 N N . TYR A 1 92 ? -6.547 6.444 1.080 1.00 93.19 92 TYR A N 1
ATOM 739 C CA . TYR A 1 92 ? -6.959 6.058 -0.265 1.00 93.19 92 TYR A CA 1
ATOM 740 C C . TYR A 1 92 ? -7.678 4.710 -0.286 1.00 93.19 92 TYR A C 1
ATOM 742 O O . TYR A 1 92 ? -8.631 4.564 -1.047 1.00 93.19 92 TYR A O 1
ATOM 750 N N . SER A 1 93 ? -7.319 3.756 0.581 1.00 91.75 93 SER A N 1
ATOM 751 C CA . SER A 1 93 ? -8.067 2.494 0.726 1.00 91.75 93 SER A CA 1
ATOM 752 C C . SER A 1 93 ? -9.513 2.714 1.183 1.00 91.75 93 SER A C 1
ATOM 754 O O . SER A 1 93 ? -10.439 2.082 0.671 1.00 91.75 93 SER A O 1
ATOM 756 N N . PHE A 1 94 ? -9.741 3.680 2.080 1.00 89.69 94 PHE A N 1
ATOM 757 C CA . PHE A 1 94 ? -11.082 4.025 2.544 1.00 89.69 94 PHE A CA 1
ATOM 758 C C . PHE A 1 94 ? -11.900 4.731 1.458 1.00 89.69 94 PHE A C 1
ATOM 760 O O . PHE A 1 94 ? -13.066 4.387 1.270 1.00 89.69 94 PHE A O 1
ATOM 767 N N . ILE A 1 95 ? -11.294 5.670 0.722 1.00 91.44 95 ILE A N 1
ATOM 768 C CA . ILE A 1 95 ? -11.961 6.405 -0.368 1.00 91.44 95 ILE A CA 1
ATOM 769 C C . ILE A 1 95 ? -12.303 5.460 -1.527 1.00 91.44 95 ILE A C 1
ATOM 771 O O . ILE A 1 95 ? -13.442 5.406 -1.987 1.00 91.44 95 ILE A O 1
ATOM 775 N N . SER A 1 96 ? -11.318 4.691 -1.993 1.00 93.06 96 SER A N 1
ATOM 776 C CA . SER A 1 96 ? -11.465 3.805 -3.154 1.00 93.06 96 SER A CA 1
ATOM 777 C C . SER A 1 96 ? -12.288 2.551 -2.864 1.00 93.06 96 SER A C 1
ATOM 779 O O . SER A 1 96 ? -12.813 1.942 -3.797 1.00 93.06 96 SER A O 1
ATOM 781 N N . LYS A 1 97 ? -12.413 2.162 -1.589 1.00 91.38 97 LYS A N 1
ATOM 782 C CA . LYS A 1 97 ? -12.947 0.864 -1.150 1.00 91.38 97 LYS A CA 1
ATOM 783 C C . LYS A 1 97 ? -12.131 -0.325 -1.680 1.00 91.38 97 LYS A C 1
ATOM 785 O O . LYS A 1 97 ? -12.678 -1.398 -1.934 1.00 91.38 97 LYS A O 1
ATOM 790 N N . VAL A 1 98 ? -10.828 -0.115 -1.866 1.00 91.38 98 VAL A N 1
ATOM 791 C CA . VAL A 1 98 ? -9.862 -1.117 -2.326 1.00 91.38 98 VAL A CA 1
ATOM 792 C C . VAL A 1 98 ? -8.911 -1.452 -1.185 1.00 91.38 98 VAL A C 1
ATOM 794 O O . VAL A 1 98 ? -8.325 -0.563 -0.569 1.00 91.38 98 VAL A O 1
ATOM 797 N N . MET A 1 99 ? -8.737 -2.746 -0.929 1.00 90.25 99 MET A N 1
ATOM 798 C CA . MET A 1 99 ? -7.790 -3.235 0.067 1.00 90.25 99 MET A CA 1
ATOM 799 C C . MET A 1 99 ? -6.351 -3.069 -0.431 1.00 90.25 99 MET A C 1
ATOM 801 O O . MET A 1 99 ? -6.048 -3.327 -1.595 1.00 90.25 99 MET A O 1
ATOM 805 N N . THR A 1 100 ? -5.461 -2.672 0.468 1.00 89.94 100 THR A N 1
ATOM 806 C CA . THR A 1 100 ? -4.011 -2.598 0.240 1.00 89.94 100 THR A CA 1
ATOM 807 C C . THR A 1 100 ? -3.294 -3.580 1.162 1.00 89.94 100 THR A C 1
ATOM 809 O O . THR A 1 100 ? -3.876 -3.987 2.161 1.00 89.94 100 THR A O 1
ATOM 812 N N . PRO A 1 101 ? -2.013 -3.915 0.926 1.00 86.25 101 PRO A N 1
ATOM 813 C CA . PRO A 1 101 ? -1.247 -4.761 1.851 1.00 86.25 101 PRO A CA 1
ATOM 814 C C . PRO A 1 101 ? -1.170 -4.223 3.294 1.00 86.25 101 PRO A C 1
ATOM 816 O O . PRO A 1 101 ? -0.843 -4.968 4.212 1.00 86.25 101 PRO A O 1
ATOM 819 N N . ALA A 1 102 ? -1.464 -2.934 3.499 1.00 81.81 102 ALA A N 1
ATOM 820 C CA . ALA A 1 102 ? -1.494 -2.279 4.805 1.00 81.81 102 ALA A CA 1
ATOM 821 C C . ALA A 1 102 ? -2.895 -2.227 5.449 1.00 81.81 102 ALA A C 1
ATOM 823 O O . ALA A 1 102 ? -3.031 -1.688 6.546 1.00 81.81 102 ALA A O 1
ATOM 824 N N . THR A 1 103 ? -3.942 -2.725 4.781 1.00 86.00 103 THR A N 1
ATOM 825 C CA . THR A 1 103 ? -5.330 -2.642 5.257 1.00 86.00 103 THR A CA 1
ATOM 826 C C . THR A 1 103 ? -6.068 -3.959 5.127 1.00 86.00 103 THR A C 1
ATOM 828 O O . THR A 1 103 ? -5.802 -4.757 4.239 1.00 86.00 103 THR A O 1
ATOM 831 N N . SER A 1 104 ? -7.048 -4.155 6.005 1.00 83.31 104 SER A N 1
ATOM 832 C CA . SER A 1 104 ? -7.943 -5.309 5.981 1.00 83.31 104 SER A CA 1
ATOM 833 C C . SER A 1 104 ? -9.372 -4.841 6.230 1.00 83.31 104 SER A C 1
ATOM 835 O O . SER A 1 104 ? -9.603 -3.942 7.042 1.00 83.31 104 SER A O 1
ATOM 837 N N . TYR A 1 105 ? -10.343 -5.464 5.562 1.00 81.31 105 TYR A N 1
ATOM 838 C CA . TYR A 1 105 ? -11.759 -5.233 5.839 1.00 81.31 105 TYR A CA 1
ATOM 839 C C . TYR A 1 105 ? -12.247 -6.224 6.888 1.00 81.31 105 TYR A C 1
ATOM 841 O O . TYR A 1 105 ? -12.139 -7.435 6.716 1.00 81.31 105 TYR A O 1
ATOM 849 N N . LEU A 1 106 ? -12.804 -5.686 7.969 1.00 82.00 106 LEU A N 1
ATOM 850 C CA . LEU A 1 106 ? -13.463 -6.461 9.010 1.00 82.00 106 LEU A CA 1
ATOM 851 C C . LEU A 1 106 ? -14.974 -6.388 8.800 1.00 82.00 106 LEU A C 1
ATOM 853 O O . LEU A 1 106 ? -15.535 -5.299 8.655 1.00 82.00 106 LEU A O 1
ATOM 857 N N . VAL A 1 107 ? -15.629 -7.547 8.795 1.00 80.25 107 VAL A N 1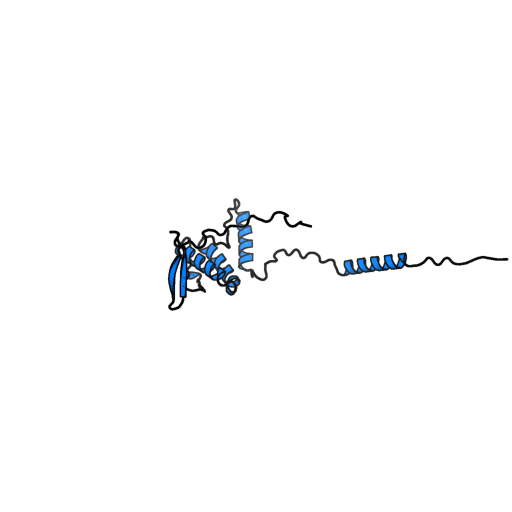
ATOM 858 C CA . VAL A 1 107 ? -17.091 -7.646 8.795 1.00 80.25 107 VAL A CA 1
ATOM 859 C C . VAL A 1 107 ? -17.551 -7.697 10.247 1.00 80.25 107 VAL A C 1
ATOM 861 O O . VAL A 1 107 ? -17.086 -8.534 11.014 1.00 80.25 107 VAL A O 1
ATOM 864 N N . VAL A 1 108 ? -18.441 -6.783 10.627 1.00 83.44 108 VAL A N 1
ATOM 865 C CA . VAL A 1 108 ? -19.038 -6.725 11.967 1.00 83.44 108 VAL A CA 1
ATOM 866 C C . VAL A 1 108 ? -20.533 -6.983 11.890 1.00 83.44 108 VAL A C 1
ATOM 868 O O . VAL A 1 108 ? -21.194 -6.525 10.959 1.00 83.44 108 VAL A O 1
ATOM 871 N N . GLU A 1 109 ? -21.060 -7.692 12.884 1.00 81.25 109 GLU A N 1
ATOM 872 C CA . GLU A 1 109 ? -22.476 -8.072 12.951 1.00 81.25 109 GLU A CA 1
ATOM 873 C C . GLU A 1 109 ? -23.347 -6.968 13.570 1.00 81.25 109 GLU A C 1
ATOM 875 O O . GLU A 1 109 ? -24.515 -6.829 13.217 1.00 81.25 109 GLU A O 1
ATOM 880 N N . ASN A 1 110 ? -22.783 -6.164 14.482 1.00 87.81 110 ASN A N 1
ATOM 881 C CA . ASN A 1 110 ? -23.521 -5.171 15.265 1.00 87.81 110 ASN A CA 1
ATOM 882 C C . ASN A 1 110 ? -23.061 -3.728 14.971 1.00 87.81 110 ASN A C 1
ATOM 884 O O . ASN A 1 110 ? -21.866 -3.425 14.909 1.00 87.81 110 ASN A O 1
ATOM 888 N N . GLU A 1 111 ? -24.019 -2.804 14.870 1.00 83.50 111 GLU A N 1
ATOM 889 C CA . GLU A 1 111 ? -23.788 -1.368 14.679 1.00 83.50 111 GLU A CA 1
ATOM 890 C C . GLU A 1 111 ? -22.968 -0.724 15.809 1.00 83.50 111 GLU A C 1
ATOM 892 O O . GLU A 1 111 ? -22.137 0.147 15.546 1.00 83.50 111 GLU A O 1
ATOM 897 N N . ALA A 1 112 ? -23.121 -1.184 17.056 1.00 80.94 112 ALA A N 1
ATOM 898 C CA . ALA A 1 112 ? -22.343 -0.670 18.185 1.00 80.94 112 ALA A CA 1
ATOM 899 C C . ALA A 1 112 ? -20.839 -0.977 18.040 1.00 80.94 112 ALA A C 1
ATOM 901 O O . ALA A 1 112 ? -19.991 -0.118 18.290 1.00 80.94 112 ALA A O 1
ATOM 902 N N . GLN A 1 113 ? -20.504 -2.183 17.565 1.00 76.31 113 GLN A N 1
ATOM 903 C CA . GLN A 1 113 ? -19.123 -2.588 17.282 1.00 76.31 113 GLN A CA 1
ATOM 904 C C . GLN A 1 113 ? -18.551 -1.790 16.107 1.00 76.31 113 GLN A C 1
ATOM 906 O O . GLN A 1 113 ? -17.414 -1.320 16.166 1.00 76.31 113 GLN A O 1
ATOM 911 N N . LYS A 1 114 ? -19.369 -1.560 15.072 1.00 85.44 114 LYS A N 1
ATOM 912 C CA . LYS A 1 114 ? -19.008 -0.724 13.922 1.00 85.44 114 LYS A CA 1
ATOM 913 C C . LYS A 1 114 ? -18.629 0.695 14.350 1.00 85.44 114 LYS A C 1
ATOM 915 O O . LYS A 1 114 ? -17.574 1.188 13.958 1.00 85.44 114 LYS A O 1
ATOM 920 N N . ALA A 1 115 ? -19.453 1.331 15.181 1.00 83.56 115 ALA A N 1
ATOM 921 C CA . ALA A 1 115 ? -19.211 2.692 15.652 1.00 83.56 115 ALA A CA 1
ATOM 922 C C . ALA A 1 115 ? -17.957 2.792 16.541 1.00 83.56 115 ALA A C 1
ATOM 924 O O . ALA A 1 115 ? -17.200 3.759 16.439 1.00 83.56 115 ALA A O 1
ATOM 925 N N . MET A 1 116 ? -17.699 1.791 17.391 1.00 85.25 116 MET A N 1
ATOM 926 C CA . MET A 1 116 ? -16.487 1.744 18.217 1.00 85.25 116 MET A CA 1
ATOM 927 C C . MET A 1 116 ? -15.216 1.615 17.365 1.00 85.25 116 MET A C 1
ATOM 929 O O . MET A 1 116 ? -14.257 2.358 17.582 1.00 85.25 116 MET A O 1
ATOM 933 N N . LEU A 1 117 ? -15.217 0.725 16.366 1.00 83.50 117 LEU A N 1
ATOM 934 C CA . LEU A 1 117 ? -14.087 0.563 15.446 1.00 83.50 117 LEU A CA 1
ATOM 935 C C . LEU A 1 117 ? -13.844 1.823 14.615 1.00 83.50 117 LEU A C 1
ATOM 937 O O . LEU A 1 117 ? -12.697 2.224 14.449 1.00 83.50 117 LEU A O 1
ATOM 941 N N . GLN A 1 118 ? -14.904 2.491 14.153 1.00 83.62 118 GLN A N 1
ATOM 942 C CA . GLN A 1 118 ? -14.780 3.758 13.427 1.00 83.62 118 GLN A CA 1
ATOM 943 C C . GLN A 1 118 ? -14.116 4.850 14.274 1.00 83.62 118 GLN A C 1
ATOM 945 O O . GLN A 1 118 ? -13.248 5.563 13.775 1.00 83.62 118 GLN A O 1
ATOM 950 N N . LYS A 1 119 ? -14.454 4.951 15.567 1.00 83.00 119 LYS A N 1
ATOM 951 C CA . LYS A 1 119 ? -13.780 5.886 16.485 1.00 83.00 119 LYS A CA 1
ATOM 952 C C . LYS A 1 119 ? -12.291 5.570 16.632 1.00 83.00 119 LYS A C 1
ATOM 954 O O . LYS A 1 119 ? -11.471 6.481 16.593 1.00 83.00 119 LYS A O 1
ATOM 959 N N . LYS A 1 120 ? -11.930 4.288 16.750 1.00 80.25 120 LYS A N 1
ATOM 960 C CA . LYS A 1 120 ? -10.523 3.860 16.820 1.00 80.25 120 LYS A CA 1
ATOM 961 C C . LYS A 1 120 ? -9.763 4.116 15.522 1.00 80.25 120 LYS A C 1
ATOM 963 O O . LYS A 1 120 ? -8.632 4.580 15.563 1.00 80.25 120 LYS A O 1
ATOM 968 N N . GLN A 1 121 ? -10.397 3.905 14.375 1.00 77.94 121 GLN A N 1
ATOM 969 C CA . GLN A 1 121 ? -9.812 4.250 13.081 1.00 77.94 121 GLN A CA 1
ATOM 970 C C . GLN A 1 121 ? -9.553 5.755 12.958 1.00 77.94 121 GLN A C 1
ATOM 972 O O . GLN A 1 121 ? -8.482 6.145 12.508 1.00 77.94 121 GLN A O 1
ATOM 977 N N . GLN A 1 122 ? -10.489 6.603 13.397 1.00 79.94 122 GLN A N 1
ATOM 978 C CA . GLN A 1 122 ? -10.283 8.055 13.419 1.00 79.94 122 GLN A CA 1
ATOM 979 C C . GLN A 1 122 ? -9.121 8.459 14.329 1.00 79.94 122 GLN A C 1
ATOM 981 O O . GLN A 1 122 ? -8.320 9.299 13.929 1.00 79.94 122 GLN A O 1
ATOM 986 N N . GLN A 1 123 ? -8.997 7.826 15.499 1.00 76.94 123 GLN A N 1
ATOM 987 C CA . GLN A 1 123 ? -7.876 8.040 16.416 1.00 76.94 123 GLN A CA 1
ATOM 988 C C . GLN A 1 123 ? -6.534 7.724 15.732 1.00 76.94 123 GLN A C 1
ATOM 990 O O . GLN A 1 123 ? -5.655 8.582 15.696 1.00 76.94 123 GLN A O 1
ATOM 995 N N . VAL A 1 124 ? -6.421 6.563 15.077 1.00 75.50 124 VAL A N 1
ATOM 996 C CA . VAL A 1 124 ? -5.212 6.159 14.331 1.00 75.50 124 VAL A CA 1
ATOM 997 C C . VAL A 1 124 ? -4.918 7.093 13.151 1.00 75.50 124 VAL A C 1
ATOM 999 O O . VAL A 1 124 ? -3.763 7.418 12.904 1.00 75.50 124 VAL A O 1
ATOM 1002 N N . LEU A 1 125 ? -5.944 7.561 12.430 1.00 75.06 125 LEU A N 1
ATOM 1003 C CA . LEU A 1 125 ? -5.775 8.499 11.311 1.00 75.06 125 LEU A CA 1
ATOM 1004 C C . LEU A 1 125 ? -5.337 9.902 11.758 1.00 75.06 125 LEU A C 1
ATOM 1006 O O . LEU A 1 125 ? -4.738 10.627 10.963 1.00 75.06 125 LEU A O 1
ATOM 1010 N N . SER A 1 126 ? -5.659 10.295 12.993 1.00 77.38 126 SER A N 1
ATOM 1011 C CA . SER A 1 126 ? -5.184 11.543 13.605 1.00 77.38 126 SER A CA 1
ATOM 1012 C C . SER A 1 126 ? -3.822 11.412 14.293 1.00 77.38 126 SER A C 1
ATOM 1014 O O . SER A 1 126 ? -3.174 12.429 14.537 1.00 77.38 126 SER A O 1
ATOM 1016 N N . GLY A 1 127 ? -3.405 10.183 14.602 1.00 68.69 127 GLY A N 1
ATOM 1017 C CA . GLY A 1 127 ? -2.149 9.863 15.271 1.00 68.69 127 GLY A CA 1
ATOM 1018 C C . GLY A 1 127 ? -0.947 9.860 14.329 1.00 68.69 127 GLY A C 1
ATOM 1019 O O . GLY A 1 127 ? -1.076 9.736 13.108 1.00 68.69 127 GLY A O 1
ATOM 1020 N N . ASN A 1 128 ? 0.252 9.993 14.893 1.00 64.94 128 ASN A N 1
ATOM 1021 C CA . ASN A 1 128 ? 1.494 9.901 14.127 1.00 64.94 128 ASN A CA 1
ATOM 1022 C C . ASN A 1 128 ? 2.091 8.501 14.298 1.00 64.94 128 ASN A C 1
ATOM 1024 O O . ASN A 1 128 ? 2.444 8.107 15.406 1.00 64.94 128 ASN A O 1
ATOM 1028 N N . LYS A 1 129 ? 2.249 7.770 13.188 1.00 63.53 129 LYS A N 1
ATOM 1029 C CA . LYS A 1 129 ? 2.757 6.390 13.153 1.00 63.53 129 LYS A CA 1
ATOM 1030 C C . LYS A 1 129 ? 4.075 6.204 13.915 1.00 63.53 129 LYS A C 1
ATOM 1032 O O . LYS A 1 129 ? 4.280 5.140 14.477 1.00 63.53 129 LYS A O 1
ATOM 1037 N N . SER A 1 130 ? 4.960 7.202 13.955 1.00 59.41 130 SER A N 1
ATOM 1038 C CA . SER A 1 130 ? 6.243 7.099 14.671 1.00 59.41 130 SER A CA 1
ATOM 1039 C C . SER A 1 130 ? 6.162 7.415 16.171 1.00 59.41 130 SER A C 1
ATOM 1041 O O . SER A 1 130 ? 7.113 7.133 16.896 1.00 59.41 130 SER A O 1
ATOM 1043 N N . LEU A 1 131 ? 5.045 7.975 16.647 1.00 56.66 131 LEU A N 1
ATOM 1044 C CA . LEU A 1 131 ? 4.822 8.364 18.046 1.00 56.66 131 LEU A CA 1
ATOM 1045 C C . LEU A 1 131 ? 3.777 7.482 18.752 1.00 56.66 131 LEU A C 1
ATOM 1047 O O . LEU A 1 131 ? 3.925 7.228 19.943 1.00 56.66 131 LEU A O 1
ATOM 1051 N N . ASP A 1 132 ? 2.774 6.974 18.027 1.00 55.09 132 ASP A N 1
ATOM 1052 C CA . ASP A 1 132 ? 1.621 6.238 18.581 1.00 55.09 132 ASP A CA 1
ATOM 1053 C C . ASP A 1 132 ? 1.752 4.704 18.551 1.00 55.09 132 ASP A C 1
ATOM 1055 O O . ASP A 1 132 ? 0.786 3.988 18.816 1.00 55.09 132 ASP A O 1
ATOM 1059 N N . LEU A 1 133 ? 2.952 4.146 18.334 1.00 49.66 133 LEU A N 1
ATOM 1060 C CA . LEU A 1 133 ? 3.218 2.702 18.533 1.00 49.66 133 LEU A CA 1
ATOM 1061 C C . LEU A 1 133 ? 3.214 2.283 20.020 1.00 49.66 133 LEU A C 1
ATOM 1063 O O . LEU A 1 133 ? 3.899 1.344 20.420 1.00 49.66 133 LEU A O 1
ATOM 1067 N N . GLY A 1 134 ? 2.453 2.9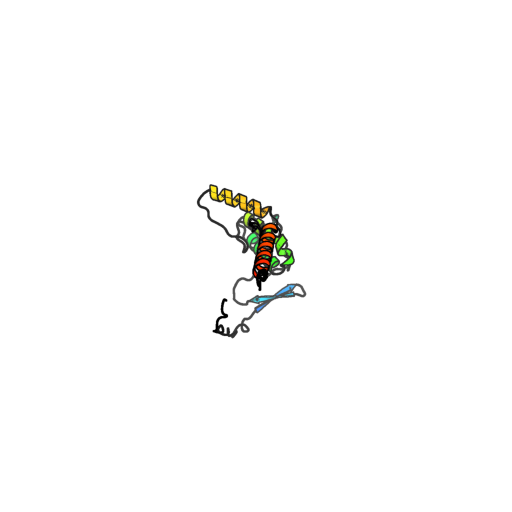90 20.851 1.00 49.53 134 GLY A N 1
ATOM 1068 C CA . GLY A 1 134 ? 2.382 2.800 22.288 1.00 49.53 134 GLY A CA 1
ATOM 1069 C C . GLY A 1 134 ? 1.035 3.190 22.880 1.00 49.53 134 GLY A C 1
ATOM 1070 O O . GLY A 1 134 ? 1.005 3.584 24.044 1.00 49.53 134 GLY A O 1
ATOM 1071 N N . GLU A 1 135 ? -0.071 3.085 22.134 1.00 50.75 135 GLU A N 1
ATOM 1072 C CA . GLU A 1 135 ? -1.389 3.032 22.778 1.00 50.75 135 GLU A CA 1
ATOM 1073 C C . GLU A 1 135 ? -1.453 1.737 23.601 1.00 50.75 135 GLU A C 1
ATOM 1075 O O . GLU A 1 135 ? -1.565 0.641 23.062 1.00 50.75 135 GLU A O 1
ATOM 1080 N N . ASP A 1 136 ? -1.274 1.894 24.912 1.00 46.03 136 ASP A N 1
ATOM 1081 C CA . ASP A 1 136 ? -0.999 0.856 25.904 1.00 46.03 136 ASP A CA 1
ATOM 1082 C C . ASP A 1 136 ? 0.405 0.239 25.817 1.00 46.03 136 ASP A C 1
ATOM 1084 O O . ASP A 1 136 ? 0.598 -0.958 26.042 1.00 46.03 136 ASP A O 1
ATOM 1088 N N . THR A 1 137 ? 1.445 1.081 25.726 1.00 44.75 137 THR A N 1
ATOM 1089 C CA . THR A 1 137 ? 2.540 0.820 26.675 1.00 44.75 137 THR A CA 1
ATOM 1090 C C . THR A 1 137 ? 1.937 1.008 28.057 1.00 44.75 137 THR A C 1
ATOM 1092 O O . THR A 1 137 ? 1.957 2.089 28.641 1.00 44.75 137 THR A O 1
ATOM 1095 N N . GLN A 1 138 ? 1.312 -0.058 28.563 1.00 45.72 138 GLN A N 1
ATOM 1096 C CA . GLN A 1 138 ? 1.142 -0.274 29.979 1.00 45.72 138 GLN A CA 1
ATOM 1097 C C . GLN A 1 138 ? 2.516 0.061 30.531 1.00 45.72 138 GLN A C 1
ATOM 1099 O O . GLN A 1 138 ? 3.473 -0.670 30.270 1.00 45.72 138 GLN A O 1
ATOM 1104 N N . ARG A 1 139 ? 2.654 1.252 31.126 1.00 44.66 139 ARG A N 1
ATOM 1105 C CA . ARG A 1 139 ? 3.892 1.665 31.759 1.00 44.66 139 ARG A CA 1
ATOM 1106 C C . ARG A 1 139 ? 4.075 0.569 32.781 1.00 44.66 139 ARG A C 1
ATOM 1108 O O . ARG A 1 139 ? 3.348 0.548 33.777 1.00 44.66 139 ARG A O 1
ATOM 1115 N N . MET A 1 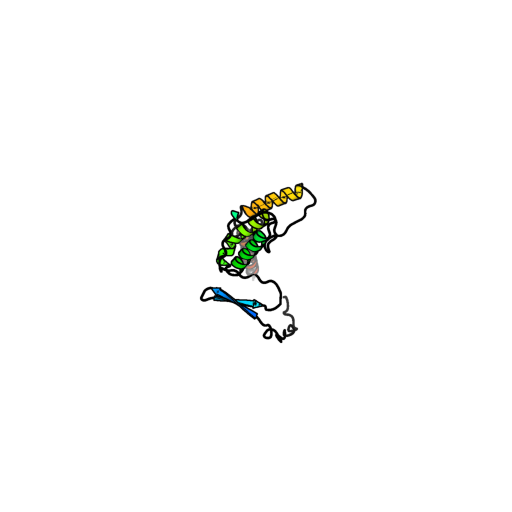140 ? 4.926 -0.415 32.473 1.00 46.25 140 MET A N 1
ATOM 1116 C CA . MET A 1 140 ? 5.326 -1.381 33.470 1.00 46.25 140 MET A CA 1
ATOM 1117 C C . MET A 1 140 ? 5.726 -0.493 34.626 1.00 46.25 140 MET A C 1
ATOM 1119 O O . MET A 1 140 ? 6.441 0.493 34.418 1.00 46.25 140 MET A O 1
ATOM 1123 N N . SER A 1 141 ? 5.123 -0.724 35.788 1.00 57.25 141 SER A N 1
ATOM 1124 C CA . SER A 1 141 ? 5.546 -0.037 36.989 1.00 57.25 141 SER A CA 1
ATOM 1125 C C . SER A 1 141 ? 6.997 -0.454 37.159 1.00 57.25 141 SER A C 1
ATOM 1127 O O . SER A 1 141 ? 7.277 -1.530 37.685 1.00 57.25 141 SER A O 1
ATOM 1129 N N . GLU A 1 142 ? 7.910 0.330 36.577 1.00 61.88 142 GLU A N 1
ATOM 1130 C CA . GLU A 1 142 ? 9.330 0.213 36.818 1.00 61.88 142 GLU A CA 1
ATOM 1131 C C . GLU A 1 142 ? 9.432 0.137 38.335 1.00 61.88 142 GLU A C 1
ATOM 1133 O O . GLU A 1 142 ? 8.785 0.950 39.013 1.00 61.88 142 GLU A O 1
ATOM 1138 N N . PRO A 1 143 ? 10.109 -0.884 38.884 1.00 64.31 143 PRO A N 1
ATOM 1139 C CA . PRO A 1 143 ? 10.171 -1.031 40.322 1.00 64.31 143 PRO A CA 1
ATOM 1140 C C . PRO A 1 143 ? 10.638 0.305 40.892 1.00 64.31 143 PRO A C 1
ATOM 1142 O O . PRO A 1 143 ? 11.702 0.788 40.500 1.00 64.31 143 PRO A O 1
ATOM 1145 N N . GLU A 1 144 ? 9.822 0.927 41.754 1.00 70.88 144 GLU A N 1
ATOM 1146 C CA . GLU A 1 144 ? 10.162 2.231 42.315 1.00 70.88 144 GLU A CA 1
ATOM 1147 C C . GLU A 1 144 ? 11.589 2.162 42.868 1.00 70.88 144 GLU A C 1
ATOM 1149 O O . GLU A 1 144 ? 11.952 1.202 43.555 1.00 70.88 144 GLU A O 1
ATOM 1154 N N . LEU A 1 145 ? 12.403 3.186 42.604 1.00 77.00 145 LEU A N 1
ATOM 1155 C CA . LEU A 1 145 ? 13.758 3.325 43.158 1.00 77.00 145 LEU A CA 1
ATOM 1156 C C . LEU A 1 145 ? 13.798 3.046 44.672 1.00 77.00 145 LEU A C 1
ATOM 1158 O O . LEU A 1 145 ? 14.782 2.519 45.188 1.00 77.00 145 LEU A O 1
ATOM 1162 N N . ILE A 1 146 ? 12.699 3.343 45.369 1.00 80.94 146 ILE A N 1
ATOM 1163 C CA . ILE A 1 146 ? 12.479 3.068 46.790 1.00 80.94 146 ILE A CA 1
ATOM 1164 C C . ILE A 1 146 ? 12.470 1.556 47.083 1.00 80.94 146 ILE A C 1
ATOM 1166 O O . ILE A 1 146 ? 13.108 1.106 48.036 1.00 80.94 146 ILE A O 1
ATOM 1170 N N . LEU A 1 147 ? 11.806 0.743 46.260 1.00 83.31 147 LEU A N 1
ATOM 1171 C CA . LEU A 1 147 ? 11.752 -0.717 46.401 1.00 83.31 147 LEU A CA 1
ATOM 1172 C C . LEU A 1 147 ? 13.135 -1.346 46.144 1.00 83.31 147 LEU A C 1
ATOM 1174 O O . LEU A 1 147 ? 13.582 -2.223 46.882 1.00 83.31 147 LEU A O 1
ATOM 1178 N N . LEU A 1 148 ? 13.876 -0.821 45.166 1.00 85.00 148 LEU A N 1
ATOM 1179 C CA . LEU A 1 148 ? 15.253 -1.242 44.881 1.00 85.00 148 LEU A CA 1
ATOM 1180 C C . LEU A 1 148 ? 16.220 -0.864 46.020 1.00 85.00 148 LEU A C 1
ATOM 1182 O O . LEU A 1 148 ? 17.033 -1.686 46.454 1.00 85.00 148 LEU A O 1
ATOM 1186 N N . ALA A 1 149 ? 16.093 0.351 46.561 1.00 88.44 149 ALA A N 1
ATOM 1187 C CA . ALA A 1 149 ? 16.905 0.835 47.676 1.00 88.44 149 ALA A CA 1
ATOM 1188 C C . ALA A 1 149 ? 16.622 0.074 48.982 1.00 88.44 149 ALA A C 1
ATOM 1190 O O . ALA A 1 149 ? 17.553 -0.268 49.715 1.00 88.44 149 ALA A O 1
ATOM 1191 N N . THR A 1 150 ? 15.354 -0.238 49.265 1.00 88.94 150 THR A N 1
ATOM 1192 C CA . THR A 1 150 ? 14.972 -1.027 50.446 1.00 88.94 150 THR A CA 1
ATOM 1193 C C . THR A 1 150 ? 15.498 -2.456 50.354 1.00 88.94 150 THR A C 1
ATOM 1195 O O . THR A 1 150 ? 16.100 -2.937 51.316 1.00 88.94 150 THR A O 1
ATOM 1198 N N . LEU A 1 151 ? 15.385 -3.110 49.192 1.00 90.00 151 LEU A N 1
ATOM 1199 C CA . LEU A 1 151 ? 15.946 -4.446 48.973 1.00 90.00 151 LEU A CA 1
ATOM 1200 C C . LEU A 1 151 ? 17.473 -4.458 49.161 1.00 90.00 151 LEU A C 1
ATOM 1202 O O . LEU A 1 151 ? 1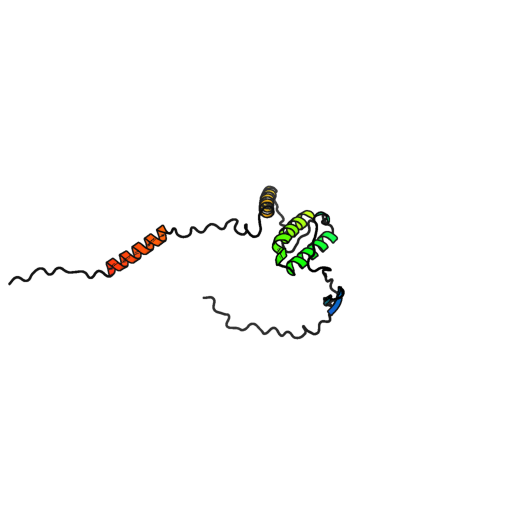8.008 -5.306 49.880 1.00 90.00 151 LEU A O 1
ATOM 1206 N N . ALA A 1 152 ? 18.181 -3.485 48.577 1.00 91.12 152 ALA A N 1
ATOM 1207 C CA . ALA A 1 152 ? 19.628 -3.351 48.733 1.00 91.12 152 ALA A CA 1
ATOM 1208 C C . ALA A 1 152 ? 20.028 -3.113 50.201 1.00 91.12 152 ALA A C 1
ATOM 1210 O O . ALA A 1 152 ? 20.971 -3.735 50.700 1.00 91.12 152 ALA A O 1
ATOM 1211 N N . GLY A 1 153 ? 19.278 -2.273 50.920 1.00 92.06 153 GLY A N 1
ATOM 1212 C CA . GLY A 1 153 ? 19.473 -2.022 52.347 1.00 92.06 153 GLY A CA 1
ATOM 1213 C C . GLY A 1 153 ? 19.311 -3.284 53.198 1.00 92.06 153 GLY A C 1
ATOM 1214 O O . GLY A 1 153 ? 20.168 -3.577 54.036 1.00 92.06 153 GLY A O 1
ATOM 1215 N N . VAL A 1 154 ? 18.263 -4.075 52.944 1.00 92.44 154 VAL A N 1
ATOM 1216 C CA . VAL A 1 154 ? 18.013 -5.349 53.641 1.00 92.44 154 VAL A CA 1
ATOM 1217 C C . VAL A 1 154 ? 19.139 -6.348 53.380 1.00 92.44 154 VAL A C 1
ATOM 1219 O O . VAL A 1 154 ? 19.649 -6.954 54.323 1.00 92.44 154 VAL A O 1
ATOM 1222 N N . ILE A 1 155 ? 19.595 -6.480 52.131 1.00 92.38 155 ILE A N 1
ATOM 1223 C CA . ILE A 1 155 ? 20.691 -7.390 51.762 1.00 92.38 155 ILE A CA 1
ATOM 1224 C C . ILE A 1 155 ? 21.994 -6.999 52.469 1.00 92.38 155 ILE A C 1
ATOM 1226 O O . ILE A 1 155 ? 22.677 -7.856 53.041 1.00 92.38 155 ILE A O 1
ATOM 1230 N N . LEU A 1 156 ? 22.350 -5.712 52.467 1.00 91.25 156 LEU A N 1
ATOM 1231 C CA . LEU A 1 156 ? 23.559 -5.224 53.135 1.00 91.25 156 LEU A CA 1
ATOM 1232 C C . LEU A 1 156 ? 23.478 -5.399 54.656 1.00 91.25 156 LEU A C 1
ATOM 1234 O O . LEU A 1 156 ? 24.465 -5.792 55.286 1.00 91.25 156 LEU A O 1
ATOM 1238 N N . TRP A 1 157 ? 22.305 -5.174 55.249 1.00 88.56 157 TRP A N 1
ATOM 1239 C CA . TRP A 1 157 ? 22.082 -5.397 56.673 1.00 88.56 157 TRP A CA 1
ATOM 1240 C C . TRP A 1 157 ? 22.190 -6.883 57.038 1.00 88.56 157 TRP A C 1
ATOM 1242 O O . TRP A 1 157 ? 22.910 -7.237 57.976 1.00 88.56 157 TRP A O 1
ATOM 1252 N N . TRP A 1 158 ? 21.576 -7.774 56.260 1.00 86.88 158 TRP A N 1
ATOM 1253 C CA . TRP A 1 158 ? 21.692 -9.219 56.453 1.00 86.88 158 TRP A CA 1
ATOM 1254 C C . TRP A 1 158 ? 23.134 -9.707 56.349 1.00 86.88 158 TRP A C 1
ATOM 1256 O O . TRP A 1 158 ? 23.580 -10.477 57.202 1.00 86.88 158 TRP A O 1
ATOM 1266 N N . ARG A 1 159 ? 23.910 -9.207 55.378 1.00 84.75 159 ARG A N 1
ATOM 1267 C CA . ARG A 1 159 ? 25.351 -9.495 55.311 1.00 84.75 159 ARG A CA 1
ATOM 1268 C C . ARG A 1 159 ? 26.053 -8.995 56.574 1.00 84.75 159 ARG A C 1
ATOM 1270 O O . ARG A 1 159 ? 26.770 -9.759 57.210 1.00 84.75 159 ARG A O 1
ATOM 1277 N N . LYS A 1 160 ? 25.796 -7.761 57.011 1.00 80.94 160 LYS A N 1
ATOM 1278 C CA . LYS A 1 160 ? 26.433 -7.178 58.204 1.00 80.94 160 LYS A CA 1
ATOM 1279 C C . LYS A 1 160 ? 26.125 -7.941 59.499 1.00 80.94 160 LYS A C 1
ATOM 1281 O O . LYS A 1 160 ? 27.007 -8.053 60.345 1.00 80.94 160 LYS A O 1
ATOM 1286 N N . ILE A 1 161 ? 24.911 -8.471 59.666 1.00 76.38 161 ILE A N 1
ATOM 1287 C CA . ILE A 1 161 ? 24.552 -9.314 60.820 1.00 76.38 161 ILE A CA 1
ATOM 1288 C C . ILE A 1 161 ? 25.265 -10.666 60.742 1.00 76.38 161 ILE A C 1
ATOM 1290 O O . ILE A 1 161 ? 25.804 -11.126 61.744 1.00 76.38 161 ILE A O 1
ATOM 1294 N N . ARG A 1 162 ? 25.328 -11.276 59.553 1.00 71.56 162 ARG A N 1
ATOM 1295 C CA . ARG A 1 162 ? 25.966 -12.585 59.351 1.00 71.56 162 ARG A CA 1
ATOM 1296 C C . ARG A 1 162 ? 27.493 -12.543 59.496 1.00 71.56 162 ARG A C 1
ATOM 1298 O O . ARG A 1 162 ? 28.081 -13.532 59.913 1.00 71.56 162 ARG A O 1
ATOM 1305 N N . TYR A 1 163 ? 28.124 -11.406 59.191 1.00 61.59 163 TYR A N 1
ATOM 1306 C CA . TYR A 1 163 ? 29.573 -11.188 59.317 1.00 61.59 163 TYR A CA 1
ATOM 1307 C C . TYR A 1 163 ? 30.007 -10.541 60.644 1.00 61.59 163 TYR A C 1
ATOM 1309 O O . TYR A 1 163 ? 31.181 -10.209 60.792 1.00 61.59 163 TYR A O 1
ATOM 1317 N N . ARG A 1 164 ? 29.115 -10.346 61.627 1.00 54.69 164 ARG A N 1
ATOM 1318 C CA . ARG A 1 164 ? 29.532 -9.940 62.980 1.00 54.69 164 ARG A CA 1
ATOM 1319 C C . ARG A 1 164 ? 29.970 -11.182 63.770 1.00 54.69 164 ARG A C 1
ATOM 1321 O O . ARG A 1 164 ? 29.098 -11.937 64.196 1.00 54.69 164 ARG A O 1
ATOM 1328 N N . PRO A 1 165 ? 31.277 -11.410 64.019 1.00 54.94 165 PRO A N 1
ATOM 1329 C CA . PRO A 1 165 ? 31.690 -12.451 64.948 1.00 54.94 165 PRO A CA 1
ATOM 1330 C C . PRO A 1 165 ? 31.157 -12.108 66.342 1.00 54.94 165 PRO A C 1
ATOM 1332 O O . PRO A 1 165 ? 31.348 -11.003 66.856 1.00 54.94 165 PRO A O 1
ATOM 1335 N N . PHE A 1 166 ? 30.455 -13.068 66.935 1.00 57.97 166 PHE A N 1
ATOM 1336 C CA . PHE A 1 166 ? 29.931 -13.014 68.292 1.00 57.97 166 PHE A CA 1
ATOM 1337 C C . PHE A 1 166 ? 31.094 -12.829 69.283 1.00 57.97 166 PHE A C 1
ATOM 1339 O O . PHE A 1 166 ? 31.790 -13.787 69.617 1.00 57.97 166 PHE A O 1
ATOM 1346 N N . LYS A 1 167 ? 31.346 -11.596 69.751 1.00 60.53 167 LYS A N 1
ATOM 1347 C CA . LYS A 1 167 ? 32.280 -11.357 70.862 1.00 60.53 167 LYS A CA 1
ATOM 1348 C C . LYS A 1 167 ? 31.645 -11.898 72.147 1.00 60.53 167 LYS A C 1
ATOM 1350 O O . LYS A 1 167 ? 30.856 -11.204 72.784 1.00 60.53 167 LYS A O 1
ATOM 1355 N N . ARG A 1 168 ? 31.989 -13.135 72.530 1.00 47.53 168 ARG A N 1
ATOM 1356 C CA . ARG A 1 168 ? 31.786 -13.628 73.903 1.00 47.53 168 ARG A CA 1
ATOM 1357 C C . ARG A 1 168 ? 32.659 -12.800 74.838 1.00 47.53 168 ARG A C 1
ATOM 1359 O O . ARG A 1 168 ? 33.873 -12.744 74.660 1.00 47.53 168 ARG A O 1
ATOM 1366 N N . GLY A 1 169 ? 32.029 -12.153 75.815 1.00 47.16 169 GLY A N 1
ATOM 1367 C CA . GLY A 1 169 ? 32.728 -11.567 76.949 1.00 47.16 169 GLY A CA 1
ATOM 1368 C C . GLY A 1 169 ? 33.448 -12.658 77.738 1.00 47.16 169 GLY A C 1
ATOM 1369 O O . GLY A 1 169 ? 32.852 -13.685 78.057 1.00 47.16 169 GLY A O 1
ATOM 1370 N N . ASN A 1 170 ? 34.724 -12.430 78.044 1.00 44.44 170 ASN A N 1
ATOM 1371 C CA . ASN A 1 170 ? 35.442 -13.199 79.051 1.00 44.44 170 ASN A CA 1
ATOM 1372 C C . ASN A 1 170 ? 35.163 -12.564 80.413 1.00 44.44 170 ASN A C 1
ATOM 1374 O O . ASN A 1 170 ? 35.673 -11.489 80.722 1.00 44.44 170 ASN A O 1
ATOM 1378 N N . LEU A 1 171 ? 34.359 -13.248 81.221 1.00 49.66 171 LEU A N 1
ATOM 1379 C CA . LEU A 1 171 ? 34.266 -13.047 82.659 1.00 49.66 171 LEU A CA 1
ATOM 1380 C C . LEU A 1 171 ? 34.528 -14.399 83.328 1.00 49.66 171 LEU A C 1
ATOM 1382 O O . LEU A 1 171 ? 33.908 -15.396 82.966 1.00 49.66 171 LEU A O 1
ATOM 1386 N N . LEU A 1 172 ? 35.402 -14.353 84.340 1.00 47.62 172 LEU A N 1
ATOM 1387 C CA . LEU A 1 172 ? 35.708 -15.365 85.361 1.00 47.62 172 LEU A CA 1
ATOM 1388 C C . LEU A 1 172 ? 36.832 -16.370 85.052 1.00 47.62 172 LEU A C 1
ATOM 1390 O O . LEU A 1 172 ? 36.613 -17.433 84.482 1.00 47.62 172 LEU A O 1
ATOM 1394 N N . LYS A 1 173 ? 38.001 -16.105 85.649 1.00 40.34 173 LYS A N 1
ATOM 1395 C CA . LYS A 1 173 ? 38.635 -17.065 86.566 1.00 40.34 173 LYS A CA 1
ATOM 1396 C C . LYS A 1 173 ? 39.221 -16.315 87.766 1.00 40.34 173 LYS A C 1
ATOM 1398 O O . LYS A 1 173 ? 40.239 -15.644 87.650 1.00 40.34 173 LYS A O 1
ATOM 1403 N N . ARG A 1 174 ? 38.516 -16.423 88.898 1.00 42.09 174 ARG A N 1
ATOM 1404 C CA . ARG A 1 174 ? 39.084 -16.325 90.247 1.00 42.09 174 ARG A CA 1
ATOM 1405 C C . ARG A 1 174 ? 39.907 -17.596 90.490 1.00 42.09 174 ARG A C 1
ATOM 1407 O O . ARG A 1 174 ? 39.370 -18.689 90.303 1.00 42.09 174 ARG A O 1
ATOM 1414 N N . GLN A 1 175 ? 41.150 -17.436 90.920 1.00 48.31 175 GLN A N 1
ATOM 1415 C CA . GLN A 1 175 ? 41.732 -18.198 92.023 1.00 48.31 175 GLN A CA 1
ATOM 1416 C C . GLN A 1 175 ? 42.289 -17.179 93.008 1.00 48.31 175 GLN A C 1
ATOM 1418 O O . GLN A 1 175 ? 42.770 -16.131 92.521 1.00 48.31 175 GLN A O 1
#